Protein AF-A0A2R6LYI5-F1 (afdb_monomer)

pLDDT: mean 95.15, std 4.51, range [75.62, 98.88]

Nearest PDB structures (foldseek):
  4wqm-assembly1_A  TM=6.641E-01  e=3.632E-04  Ectopseudomonas mendocina
  5jca-assembly1_S  TM=7.705E-01  e=8.728E-03  Pyrococcus furiosus
  4yry-assembly1_A  TM=6.223E-01  e=1.161E-03  Thermotoga maritima
  3i3o-assembly2_G  TM=5.128E-01  e=1.070E-01  Bacillus anthracis str. 'Ames Ancestor'
  3i3o-assembly2_H  TM=3.938E-01  e=1.007E-01  Bacillus anthracis str. 'Ames Ancestor'

Mean predicted aligned error: 3.05 Å

Structure (mmCIF, N/CA/C/O backbone):
data_AF-A0A2R6LYI5-F1
#
_entry.id   AF-A0A2R6LYI5-F1
#
loop_
_atom_site.group_PDB
_atom_site.id
_atom_site.type_symbol
_atom_site.label_atom_id
_atom_site.label_alt_id
_atom_site.label_comp_id
_atom_site.label_asym_id
_atom_site.label_entity_id
_atom_site.label_seq_id
_atom_site.pdbx_PDB_ins_code
_atom_site.Cartn_x
_atom_site.Cartn_y
_atom_site.Cartn_z
_atom_site.occupancy
_atom_site.B_iso_or_equiv
_atom_site.auth_seq_id
_atom_site.auth_comp_id
_atom_site.auth_asym_id
_atom_site.auth_atom_id
_atom_site.pdbx_PDB_model_num
ATOM 1 N N . PHE A 1 1 ? -5.372 11.826 6.826 1.00 86.56 1 PHE A N 1
ATOM 2 C CA . PHE A 1 1 ? -6.312 11.199 5.875 1.00 86.56 1 PHE A CA 1
ATOM 3 C C . PHE A 1 1 ? -6.181 9.687 6.016 1.00 86.56 1 PHE A C 1
ATOM 5 O O . PHE A 1 1 ? -5.242 9.266 6.678 1.00 86.56 1 PHE A O 1
ATOM 12 N N . TYR A 1 2 ? -7.120 8.898 5.492 1.00 90.94 2 TYR A N 1
ATOM 13 C CA . TYR A 1 2 ? -7.024 7.434 5.491 1.00 90.94 2 TYR A CA 1
ATOM 14 C C . TYR A 1 2 ? -7.301 6.921 4.086 1.00 90.94 2 TYR A C 1
ATOM 16 O O . TYR A 1 2 ? -8.303 7.313 3.484 1.00 90.94 2 TYR A O 1
ATOM 24 N N . THR A 1 3 ? -6.418 6.061 3.596 1.00 93.44 3 THR A N 1
ATOM 25 C CA . THR A 1 3 ? -6.509 5.466 2.265 1.00 93.44 3 THR A CA 1
ATOM 26 C C . THR A 1 3 ? -7.452 4.266 2.291 1.00 93.44 3 THR A C 1
ATOM 28 O O . THR A 1 3 ? -7.421 3.444 3.214 1.00 93.44 3 THR A O 1
ATOM 31 N N . ILE A 1 4 ? -8.309 4.163 1.275 1.00 93.94 4 ILE A N 1
ATOM 32 C CA . ILE A 1 4 ? -9.242 3.044 1.133 1.00 93.94 4 ILE A CA 1
ATOM 33 C C . ILE A 1 4 ? -8.461 1.750 0.862 1.00 93.94 4 ILE A C 1
ATOM 35 O O . ILE A 1 4 ? -7.590 1.696 0.000 1.00 93.94 4 ILE A O 1
ATOM 39 N N . SER A 1 5 ? -8.774 0.709 1.631 1.00 95.50 5 SER A N 1
ATOM 40 C CA . SER A 1 5 ? -8.181 -0.635 1.561 1.00 95.50 5 SER A CA 1
ATOM 41 C C . SER A 1 5 ? -9.121 -1.673 0.930 1.00 95.50 5 SER A C 1
ATOM 43 O O . SER A 1 5 ? -8.739 -2.833 0.745 1.00 95.50 5 SER A O 1
ATOM 45 N N . SER A 1 6 ? -10.344 -1.280 0.569 1.00 94.19 6 SER A N 1
ATOM 46 C CA . SER A 1 6 ? -11.277 -2.098 -0.208 1.00 94.19 6 SER A CA 1
ATOM 47 C C . SER A 1 6 ? -11.115 -1.836 -1.716 1.00 94.19 6 SER A C 1
ATOM 49 O O . SER A 1 6 ? -10.827 -0.709 -2.116 1.00 94.19 6 SER A O 1
ATOM 51 N N . PRO A 1 7 ? -11.264 -2.860 -2.577 1.00 90.38 7 PRO A N 1
ATOM 52 C CA . PRO A 1 7 ? -11.100 -2.713 -4.031 1.00 90.38 7 PRO A CA 1
ATOM 53 C C . PRO A 1 7 ? -12.213 -1.884 -4.696 1.00 90.38 7 PRO A C 1
ATOM 55 O O . PRO A 1 7 ? -12.042 -1.411 -5.818 1.00 90.38 7 PRO A O 1
ATOM 58 N N . ASP A 1 8 ? -13.344 -1.729 -4.010 1.00 88.44 8 ASP A N 1
ATOM 59 C CA . ASP A 1 8 ? -14.472 -0.877 -4.366 1.00 88.44 8 ASP A CA 1
ATOM 60 C C . ASP A 1 8 ? -15.071 -0.249 -3.089 1.00 88.44 8 ASP A C 1
ATOM 62 O O . ASP A 1 8 ? -14.553 -0.437 -1.983 1.00 88.44 8 ASP A O 1
ATOM 66 N N . ALA A 1 9 ? -16.116 0.562 -3.256 1.00 85.81 9 ALA A N 1
ATOM 67 C CA . ALA A 1 9 ? -16.830 1.227 -2.164 1.00 85.81 9 ALA A CA 1
ATOM 68 C C . ALA A 1 9 ? -18.332 0.881 -2.162 1.00 85.81 9 ALA A C 1
ATOM 70 O O . ALA A 1 9 ? -19.155 1.654 -1.655 1.00 85.81 9 ALA A O 1
ATOM 71 N N . ASP A 1 10 ? -18.707 -0.252 -2.764 1.00 86.75 10 ASP A N 1
ATOM 72 C CA . ASP A 1 10 ? -20.104 -0.658 -2.892 1.00 86.75 10 ASP A CA 1
ATOM 73 C C . ASP A 1 10 ? -20.588 -1.323 -1.596 1.00 86.75 10 ASP A C 1
ATOM 75 O O . ASP A 1 10 ? -20.442 -2.519 -1.359 1.00 86.75 10 ASP A O 1
ATOM 79 N N . GLY A 1 11 ? -21.217 -0.523 -0.734 1.00 86.94 11 GLY A N 1
ATOM 80 C CA . GLY A 1 11 ? -21.877 -0.987 0.491 1.00 86.94 11 GLY A CA 1
ATOM 81 C C . G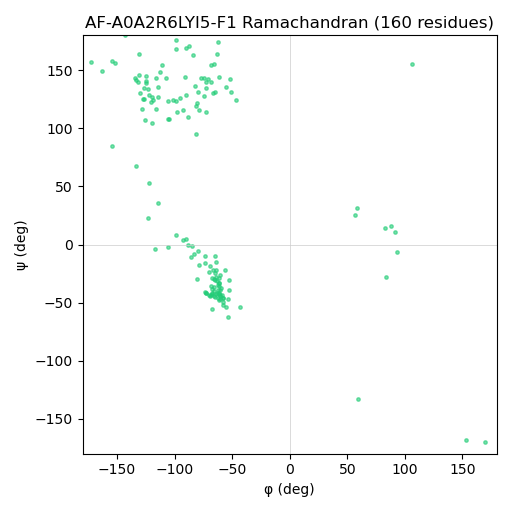LY A 1 11 ? -20.951 -1.169 1.696 1.00 86.94 11 GLY A C 1
ATOM 82 O O . GLY A 1 11 ? -21.409 -0.967 2.821 1.00 86.94 11 GLY A O 1
ATOM 83 N N . GLU A 1 12 ? -19.670 -1.462 1.482 1.00 91.56 12 GLU A N 1
ATOM 84 C CA . GLU A 1 12 ? -18.643 -1.522 2.524 1.00 91.56 12 GLU A CA 1
ATOM 85 C C . GLU A 1 12 ? -17.378 -0.785 2.069 1.00 91.56 12 GLU A C 1
ATOM 87 O O . GLU A 1 12 ? -17.017 -0.805 0.895 1.00 91.56 12 GLU A O 1
ATOM 92 N N . VAL A 1 13 ? -16.715 -0.113 3.010 1.00 93.06 13 VAL A N 1
ATOM 93 C CA . VAL A 1 13 ? -15.387 0.466 2.806 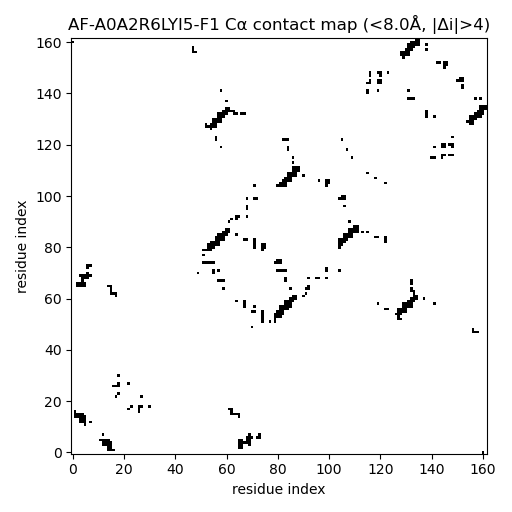1.00 93.06 13 VAL A CA 1
ATOM 94 C C . VAL A 1 13 ? -14.470 -0.027 3.907 1.00 93.06 13 VAL A C 1
ATOM 96 O O . VAL A 1 13 ? -14.836 -0.016 5.084 1.00 93.06 13 VAL A O 1
ATOM 99 N N . GLU A 1 14 ? -13.268 -0.432 3.524 1.00 94.94 14 GLU A N 1
ATOM 100 C CA . GLU A 1 14 ? -12.229 -0.843 4.461 1.00 94.94 14 GLU A CA 1
ATOM 101 C C . GLU A 1 14 ? -11.139 0.230 4.516 1.00 94.94 14 GLU A C 1
ATOM 103 O O . GLU A 1 14 ? -10.801 0.831 3.497 1.00 94.94 14 GLU A O 1
ATOM 108 N N . ILE A 1 15 ? -10.566 0.461 5.696 1.00 94.62 15 ILE A N 1
ATOM 109 C CA . ILE A 1 15 ? -9.352 1.262 5.878 1.00 94.62 15 ILE A CA 1
ATOM 110 C C . ILE A 1 15 ? -8.374 0.487 6.754 1.00 94.62 15 ILE A C 1
ATOM 112 O O . ILE A 1 15 ? -8.778 -0.210 7.684 1.00 94.62 15 ILE A O 1
ATOM 116 N N . THR A 1 16 ? -7.085 0.648 6.480 1.00 95.25 16 THR A N 1
ATOM 117 C CA . THR A 1 16 ? -6.011 0.084 7.298 1.00 95.25 16 THR A CA 1
ATOM 118 C C . THR A 1 16 ? -5.369 1.212 8.087 1.00 95.25 16 THR A C 1
ATOM 120 O O . THR A 1 16 ? -4.953 2.218 7.516 1.00 95.25 16 THR A O 1
ATOM 123 N N . VAL A 1 17 ? -5.341 1.076 9.411 1.00 92.44 17 VAL A N 1
ATOM 124 C CA . VAL A 1 17 ? -4.945 2.153 10.321 1.00 92.44 17 VAL A CA 1
ATOM 125 C C . VAL A 1 17 ? -3.858 1.655 11.255 1.00 92.44 17 VAL A C 1
ATOM 127 O O . VAL A 1 17 ? -4.066 0.683 11.977 1.00 92.44 17 VAL A O 1
ATOM 130 N N . ASP A 1 18 ? -2.732 2.365 11.284 1.00 90.31 18 ASP A N 1
ATOM 131 C CA . ASP A 1 18 ? -1.768 2.235 12.370 1.00 90.31 18 ASP A CA 1
ATOM 132 C C . ASP A 1 18 ? -2.255 3.035 13.590 1.00 90.31 18 ASP A C 1
ATOM 134 O O . ASP A 1 18 ? -2.397 4.263 13.554 1.00 90.31 18 ASP A O 1
ATOM 138 N N . ALA A 1 19 ? -2.539 2.319 14.675 1.00 87.88 19 ALA A N 1
ATOM 139 C CA . ALA A 1 19 ? -2.997 2.862 15.949 1.00 87.88 19 ALA A CA 1
ATOM 140 C C . ALA A 1 19 ? -1.969 2.654 17.078 1.00 87.88 19 ALA A C 1
ATOM 142 O O . ALA A 1 19 ? -2.342 2.398 18.227 1.00 87.88 19 ALA A O 1
ATOM 143 N N . GLY A 1 20 ? -0.678 2.736 16.754 1.00 83.56 20 GLY A N 1
ATOM 144 C CA . GLY A 1 20 ? 0.409 2.751 17.723 1.00 83.56 20 GLY A CA 1
ATOM 145 C C . GLY A 1 20 ? 0.394 3.946 18.699 1.00 83.56 20 GLY A C 1
ATOM 146 O O . GLY A 1 20 ? -0.415 4.868 18.585 1.00 83.56 20 GLY A O 1
ATOM 147 N N . PRO A 1 21 ? 1.306 3.960 19.690 1.00 77.75 21 PRO A N 1
ATOM 148 C CA . PRO A 1 21 ? 1.371 5.005 20.722 1.00 77.75 21 PRO A CA 1
ATOM 149 C C . PRO A 1 21 ? 1.633 6.414 20.176 1.00 77.75 21 PRO A C 1
ATOM 151 O O . PRO A 1 21 ? 1.214 7.397 20.783 1.00 77.75 21 PRO A O 1
ATOM 154 N N . GLU A 1 22 ? 2.337 6.494 19.048 1.00 78.81 22 GLU A N 1
ATOM 155 C CA . GLU A 1 22 ? 2.671 7.737 18.345 1.00 78.81 22 GLU A CA 1
ATOM 156 C C . GLU A 1 22 ? 1.514 8.205 17.437 1.00 78.81 22 GLU A C 1
ATOM 158 O O . GLU A 1 22 ? 1.545 9.315 16.903 1.00 78.81 22 GLU A O 1
ATOM 163 N N . SER A 1 23 ? 0.470 7.383 17.261 1.00 81.19 23 SER A N 1
ATOM 164 C CA . SER A 1 23 ? -0.633 7.682 16.354 1.00 81.19 23 SER A CA 1
ATOM 165 C C . SER A 1 23 ? -1.522 8.811 16.882 1.00 81.19 23 SER A C 1
ATOM 167 O O . SER A 1 23 ? -1.820 8.932 18.072 1.00 81.19 23 SER A O 1
ATOM 169 N N . GLY A 1 24 ? -1.994 9.654 15.962 1.00 84.25 24 GLY A N 1
ATOM 170 C CA . GLY A 1 24 ? -2.824 10.811 16.293 1.00 84.25 24 GLY A CA 1
ATOM 171 C C . GLY A 1 24 ? -4.172 10.450 16.932 1.00 84.25 24 GLY A C 1
ATOM 172 O O . GLY A 1 24 ? -4.676 9.332 16.815 1.00 84.25 24 GLY A O 1
ATOM 173 N N . ALA A 1 25 ? -4.821 11.445 17.548 1.00 88.38 25 ALA A N 1
ATOM 174 C CA . ALA A 1 25 ? -6.076 11.270 18.292 1.00 88.38 25 ALA A CA 1
ATOM 175 C C . ALA A 1 25 ? -7.198 10.565 17.501 1.00 88.38 25 ALA A C 1
ATOM 177 O O . ALA A 1 25 ? -8.019 9.868 18.094 1.00 88.38 25 ALA A O 1
ATOM 178 N N . VAL A 1 26 ? -7.234 10.727 16.172 1.00 90.44 26 VAL A N 1
ATOM 179 C CA . VAL A 1 26 ? -8.224 10.058 15.313 1.00 90.44 26 VAL A CA 1
ATOM 180 C C . VAL A 1 26 ? -7.967 8.553 15.230 1.00 90.44 26 VAL A C 1
ATOM 182 O O . VAL A 1 26 ? -8.910 7.786 15.386 1.00 90.44 26 VAL A O 1
ATOM 185 N N . ALA A 1 27 ? -6.715 8.115 15.069 1.00 90.12 27 ALA A N 1
ATOM 186 C CA . ALA A 1 27 ? -6.372 6.693 15.032 1.00 90.12 27 ALA A CA 1
ATOM 187 C C . ALA A 1 27 ? -6.695 6.012 16.370 1.00 90.12 27 ALA A C 1
ATOM 189 O O . ALA A 1 27 ? -7.304 4.945 16.389 1.00 90.12 27 ALA A O 1
ATOM 190 N N . GLY A 1 28 ? -6.394 6.680 17.489 1.00 89.81 28 GLY A N 1
ATOM 191 C CA . GLY A 1 28 ? -6.784 6.204 18.819 1.00 89.81 28 GLY A CA 1
ATOM 192 C C . GLY A 1 28 ? -8.304 6.115 19.007 1.00 89.81 28 GLY A C 1
ATOM 193 O O . GLY A 1 28 ? -8.798 5.156 19.594 1.00 89.81 28 GLY A O 1
ATOM 194 N N . ALA A 1 29 ? -9.065 7.080 18.476 1.00 91.62 29 ALA A N 1
ATOM 195 C CA . ALA A 1 29 ? -10.527 7.029 18.505 1.00 91.62 29 ALA A CA 1
ATOM 196 C C . ALA A 1 29 ? -11.084 5.877 17.654 1.00 91.62 29 ALA A C 1
ATOM 198 O O . ALA A 1 29 ? -12.016 5.210 18.096 1.00 91.62 29 ALA A O 1
ATOM 199 N N . LEU A 1 30 ? -10.504 5.623 16.475 1.00 93.31 30 LEU A N 1
ATOM 200 C CA . LEU A 1 30 ? -10.879 4.506 15.602 1.00 93.31 30 LEU A CA 1
ATOM 201 C C . LEU A 1 30 ? -10.593 3.149 16.256 1.00 93.31 30 LEU A C 1
ATOM 203 O O . LEU A 1 30 ? -11.447 2.270 16.218 1.00 93.31 30 LEU A O 1
ATOM 207 N N . ALA A 1 31 ? -9.441 2.997 16.914 1.00 91.94 31 ALA A N 1
ATOM 208 C CA . ALA A 1 31 ? -9.069 1.767 17.616 1.00 91.94 31 ALA A CA 1
ATOM 209 C C . ALA A 1 31 ? -9.987 1.433 18.807 1.00 91.94 31 ALA A C 1
ATOM 211 O O . ALA A 1 31 ? -10.049 0.283 19.233 1.00 91.94 31 ALA A O 1
ATOM 212 N N . GLY A 1 32 ? -10.692 2.430 19.350 1.00 92.25 32 GLY A N 1
ATOM 213 C CA . GLY A 1 32 ? -11.671 2.257 20.425 1.00 92.25 32 GLY A CA 1
ATOM 214 C C . GLY A 1 32 ? -13.112 2.042 19.952 1.00 92.25 32 GLY A C 1
ATOM 215 O O . GLY A 1 32 ? -14.015 2.037 20.791 1.00 92.25 32 GLY A O 1
ATOM 216 N N . LEU A 1 33 ? -13.361 1.940 18.642 1.00 95.19 33 LEU A N 1
ATOM 217 C CA . LEU A 1 33 ? -14.703 1.702 18.113 1.00 95.19 33 LEU A CA 1
ATOM 218 C C . LEU A 1 33 ? -15.122 0.241 18.279 1.00 95.19 33 LEU A C 1
ATOM 220 O O . LEU A 1 33 ? -14.344 -0.683 18.080 1.00 95.19 33 LEU A O 1
ATOM 224 N N . GLU A 1 34 ? -16.407 0.055 18.559 1.00 95.62 34 GLU A N 1
ATOM 225 C CA . GLU A 1 34 ? -17.056 -1.252 18.628 1.00 95.62 34 GLU A CA 1
ATOM 226 C C . GLU A 1 34 ? -18.041 -1.413 17.456 1.00 95.62 34 GLU A C 1
ATOM 228 O O . GLU A 1 34 ? -18.583 -0.410 16.965 1.00 95.62 34 GLU A O 1
ATOM 233 N N . PRO A 1 35 ? -18.342 -2.650 17.017 1.00 96.31 35 PRO A N 1
ATOM 234 C CA . PRO A 1 35 ? -19.348 -2.896 15.989 1.00 96.31 35 PRO A CA 1
ATOM 235 C C . PRO A 1 35 ? -20.689 -2.210 16.298 1.00 96.31 35 PRO A C 1
ATOM 237 O O . PRO A 1 35 ? -21.234 -2.324 17.396 1.00 96.31 35 PRO A O 1
ATOM 240 N N . GLY A 1 36 ? -21.238 -1.499 15.309 1.00 96.31 36 GLY A N 1
ATOM 241 C CA . GLY A 1 36 ? -22.462 -0.700 15.447 1.00 96.31 36 GLY A CA 1
ATOM 242 C C . GLY A 1 36 ? -22.227 0.775 15.795 1.00 96.31 36 GLY A C 1
ATOM 243 O O . GLY A 1 36 ? -23.178 1.561 15.766 1.00 96.31 36 GLY A O 1
ATOM 244 N N . ALA A 1 37 ? -20.985 1.182 16.074 1.00 96.62 37 ALA A N 1
ATOM 245 C CA . ALA A 1 37 ? -20.633 2.593 16.148 1.00 96.62 37 ALA A CA 1
ATOM 246 C C . ALA A 1 37 ? -20.877 3.299 14.803 1.00 96.62 37 ALA A C 1
ATOM 248 O O . ALA A 1 37 ? -20.678 2.735 13.729 1.00 96.62 37 ALA A O 1
ATOM 249 N N . THR A 1 38 ? -21.312 4.558 14.862 1.00 95.44 38 THR A N 1
ATOM 250 C CA . THR A 1 38 ? -21.489 5.392 13.667 1.00 95.44 38 THR A CA 1
ATOM 251 C C . THR A 1 38 ? -20.246 6.243 13.445 1.00 95.44 38 THR A C 1
ATOM 253 O O . THR A 1 38 ? -19.849 6.998 14.332 1.00 95.44 38 THR A O 1
ATOM 256 N N . VAL A 1 39 ? -19.676 6.165 12.244 1.00 93.44 39 VAL A N 1
ATOM 257 C CA . VAL A 1 39 ? -18.550 6.996 11.802 1.00 93.44 39 VAL A CA 1
ATOM 258 C C . VAL A 1 39 ? -19.025 7.892 10.664 1.00 93.44 39 VAL A C 1
ATOM 260 O O . VAL A 1 39 ? -19.737 7.446 9.769 1.00 93.44 39 VAL A O 1
ATOM 263 N N . THR A 1 40 ? -18.659 9.172 10.705 1.00 93.50 40 THR A N 1
ATOM 264 C CA . THR A 1 40 ? -18.892 10.095 9.586 1.00 93.50 40 THR A CA 1
ATOM 265 C C . THR A 1 40 ? -17.608 10.229 8.784 1.00 93.50 40 THR A C 1
ATOM 267 O O . THR A 1 40 ? -16.579 10.609 9.339 1.00 93.50 40 THR A O 1
ATOM 270 N N . ILE A 1 41 ? -17.683 9.943 7.487 1.00 91.62 41 ILE A N 1
ATOM 271 C CA . ILE A 1 41 ? -16.576 10.086 6.539 1.00 91.62 41 ILE A CA 1
ATOM 272 C C . ILE A 1 41 ? -16.885 11.205 5.542 1.00 91.62 41 ILE A C 1
ATOM 274 O O . ILE A 1 41 ? -18.044 11.450 5.207 1.00 91.62 41 ILE A O 1
ATOM 278 N N . ALA A 1 42 ? -15.846 11.886 5.070 1.00 93.00 42 ALA A N 1
ATOM 279 C CA . ALA A 1 42 ? -15.925 12.841 3.971 1.00 93.00 42 ALA A CA 1
ATOM 280 C C . ALA A 1 42 ? -14.913 12.428 2.897 1.00 93.00 42 ALA A C 1
ATOM 282 O O . ALA A 1 42 ? -13.803 12.023 3.238 1.00 93.00 42 ALA A O 1
ATOM 283 N N . GLY A 1 43 ? -15.302 12.522 1.625 1.00 90.38 43 GLY A N 1
ATOM 284 C CA . GLY A 1 43 ? -14.487 12.108 0.484 1.00 90.38 43 GLY A CA 1
ATOM 285 C C . GLY A 1 43 ? -15.341 11.705 -0.731 1.00 90.38 43 GLY A C 1
ATOM 286 O O . GLY A 1 43 ? -16.550 11.961 -0.721 1.00 90.38 43 GLY A O 1
ATOM 287 N N . PRO A 1 44 ? -14.735 11.072 -1.754 1.00 90.00 44 PRO A N 1
ATOM 288 C CA . PRO A 1 44 ? -13.307 10.750 -1.834 1.00 90.00 44 PRO A CA 1
ATOM 289 C C . PRO A 1 44 ? -12.429 12.005 -1.984 1.00 90.00 44 PRO A C 1
ATOM 291 O O . PRO A 1 44 ? -12.884 13.046 -2.458 1.00 90.00 44 PRO A O 1
ATOM 294 N N . PHE A 1 45 ? -11.177 11.899 -1.543 1.00 89.75 45 PHE A N 1
ATOM 295 C CA . PHE A 1 45 ? -10.125 12.907 -1.700 1.00 89.75 45 PHE A CA 1
ATOM 296 C C . PHE A 1 45 ? -8.861 12.230 -2.245 1.00 89.75 45 PHE A C 1
ATOM 298 O O . PHE A 1 45 ? -8.739 11.014 -2.139 1.00 89.75 45 PHE A O 1
ATOM 305 N N . GLY A 1 46 ? -7.925 13.028 -2.760 1.00 85.62 46 GLY A N 1
ATOM 306 C CA . GLY A 1 46 ? -6.686 12.549 -3.378 1.00 85.62 46 GLY A CA 1
ATOM 307 C C . GLY A 1 46 ? -6.715 12.683 -4.900 1.00 85.62 46 GLY A C 1
ATOM 308 O O . GLY A 1 46 ? -7.783 12.749 -5.509 1.00 85.62 46 GLY A O 1
ATOM 309 N N . ASP A 1 47 ? -5.533 12.778 -5.497 1.00 85.50 47 ASP A N 1
ATOM 310 C CA . ASP A 1 47 ? -5.297 12.779 -6.946 1.00 85.50 47 ASP A CA 1
ATOM 311 C C . ASP A 1 47 ? -4.461 11.574 -7.406 1.00 85.50 47 ASP A C 1
ATOM 313 O O . ASP A 1 47 ? -4.291 11.369 -8.604 1.00 85.50 47 ASP A O 1
ATOM 317 N N . GLN A 1 48 ? -4.002 10.759 -6.454 1.00 85.56 48 GLN A N 1
ATOM 318 C CA . GLN A 1 48 ? -3.337 9.484 -6.668 1.00 85.56 48 GLN A CA 1
ATOM 319 C C . GLN A 1 48 ? -4.378 8.362 -6.627 1.00 85.56 48 GLN A C 1
ATOM 321 O O . GLN A 1 48 ? -5.026 8.144 -5.602 1.00 85.56 48 GLN A O 1
ATOM 326 N N . TYR A 1 49 ? -4.576 7.669 -7.744 1.00 90.12 49 TYR A N 1
ATOM 327 C CA . TYR A 1 49 ? -5.527 6.565 -7.860 1.00 90.12 49 TYR A CA 1
ATOM 328 C C . TYR A 1 49 ? -5.072 5.575 -8.931 1.00 90.12 49 TYR A C 1
ATOM 330 O O . TYR A 1 49 ? -4.326 5.932 -9.833 1.00 90.12 49 TYR A O 1
ATOM 338 N N . TYR A 1 50 ? -5.540 4.333 -8.811 1.00 94.50 50 TYR A N 1
ATOM 339 C CA . TYR A 1 50 ? -5.424 3.320 -9.859 1.00 94.50 50 TYR A CA 1
ATOM 340 C C . TYR A 1 50 ? -6.421 3.622 -10.985 1.00 94.50 50 TYR A C 1
ATOM 342 O O . TYR A 1 50 ? -7.618 3.761 -10.707 1.00 94.50 50 TYR A O 1
ATOM 350 N N . ASP A 1 51 ? -5.950 3.682 -12.228 1.00 94.44 51 ASP A N 1
ATOM 351 C CA . ASP A 1 51 ? -6.741 3.974 -13.433 1.00 94.44 51 ASP A CA 1
ATOM 352 C C . ASP A 1 51 ? -6.631 2.841 -14.468 1.00 94.44 51 ASP A C 1
ATOM 354 O O . ASP A 1 51 ? -6.294 3.036 -15.636 1.00 94.44 51 ASP A O 1
ATOM 358 N N . ASP A 1 52 ? -6.908 1.615 -14.014 1.00 96.00 52 ASP A N 1
ATOM 359 C CA . ASP A 1 52 ? -6.884 0.398 -14.834 1.00 96.00 52 ASP A CA 1
ATOM 360 C C . ASP A 1 52 ? -5.512 0.125 -15.494 1.00 96.00 52 ASP A C 1
ATOM 362 O O . ASP A 1 52 ? -5.433 -0.505 -16.557 1.00 96.00 52 ASP A O 1
ATOM 366 N N . GLU A 1 53 ? -4.408 0.525 -14.846 1.00 97.44 53 GLU A N 1
ATOM 367 C CA . GLU A 1 53 ? -3.065 0.211 -15.325 1.00 97.44 53 GLU A CA 1
ATOM 368 C C . GLU A 1 53 ? -2.914 -1.310 -15.503 1.00 97.44 53 GLU A C 1
ATOM 370 O O . GLU A 1 53 ? -3.318 -2.091 -14.629 1.00 97.44 53 GLU A O 1
ATOM 375 N N . PRO A 1 54 ? -2.319 -1.764 -16.621 1.00 97.44 54 PRO A N 1
ATOM 376 C CA . PRO A 1 54 ? -2.285 -3.183 -16.977 1.00 97.44 54 PRO A CA 1
ATOM 377 C C . PRO A 1 54 ? -1.445 -4.025 -16.010 1.00 97.44 54 PRO A C 1
ATOM 379 O O . PRO A 1 54 ? -1.613 -5.244 -15.947 1.00 97.44 54 PRO A O 1
ATOM 382 N N . ARG A 1 55 ? -0.524 -3.381 -15.283 1.00 98.19 55 ARG A N 1
ATOM 383 C CA . ARG A 1 55 ? 0.348 -4.010 -14.292 1.00 98.19 55 ARG A CA 1
ATOM 384 C C . ARG A 1 55 ? 0.805 -2.990 -13.236 1.00 98.19 55 ARG A C 1
ATOM 386 O O . ARG A 1 55 ? 1.883 -2.415 -13.387 1.00 98.19 55 ARG A O 1
ATOM 393 N N . PRO A 1 56 ? 0.011 -2.736 -12.185 1.00 98.56 56 PRO A N 1
ATOM 394 C CA . PRO A 1 56 ? 0.472 -2.016 -11.005 1.00 98.56 56 PRO A CA 1
ATOM 395 C C . PRO A 1 56 ? 1.564 -2.802 -10.263 1.00 98.56 56 PRO A C 1
ATOM 397 O O . PRO A 1 56 ? 1.406 -3.993 -9.971 1.00 98.56 56 PRO A O 1
ATOM 400 N N . VAL A 1 57 ? 2.655 -2.115 -9.935 1.00 98.81 57 VAL A N 1
ATOM 401 C CA . VAL A 1 57 ? 3.730 -2.564 -9.044 1.00 98.81 57 VAL A CA 1
ATOM 402 C C . VAL A 1 57 ? 3.572 -1.815 -7.727 1.00 98.81 57 VAL A C 1
ATOM 404 O O . VAL A 1 57 ? 3.783 -0.609 -7.655 1.00 98.81 57 VAL A O 1
ATOM 407 N N . LEU A 1 58 ? 3.141 -2.526 -6.691 1.00 98.81 58 LEU A N 1
ATOM 408 C CA . LEU A 1 58 ? 2.684 -1.946 -5.433 1.00 98.81 58 LEU A CA 1
ATOM 409 C C . LEU A 1 58 ? 3.754 -2.140 -4.360 1.00 98.81 58 LEU A C 1
ATOM 411 O O . LEU A 1 58 ? 3.968 -3.258 -3.889 1.00 98.81 58 LEU A O 1
ATOM 415 N N . LEU A 1 59 ? 4.417 -1.051 -3.985 1.00 98.88 59 LEU A N 1
ATOM 416 C CA . LEU A 1 59 ? 5.417 -1.001 -2.925 1.00 98.88 59 LEU A CA 1
ATOM 417 C C . LEU A 1 59 ? 4.738 -0.496 -1.652 1.00 98.88 59 LEU A C 1
ATOM 419 O O . LEU A 1 59 ? 4.272 0.640 -1.592 1.00 98.88 59 LEU A O 1
ATOM 423 N N . ALA A 1 60 ? 4.652 -1.349 -0.640 1.00 98.62 60 ALA A N 1
ATOM 424 C CA . ALA A 1 60 ? 3.911 -1.068 0.579 1.00 98.62 60 ALA A CA 1
ATOM 425 C C . ALA A 1 60 ? 4.773 -1.224 1.833 1.00 98.62 60 ALA A C 1
ATOM 427 O O . ALA A 1 60 ? 5.541 -2.180 1.959 1.00 98.62 60 ALA A O 1
ATOM 428 N N . GLY A 1 61 ? 4.580 -0.323 2.793 1.00 98.06 61 GLY A N 1
ATOM 429 C CA . GLY A 1 61 ? 5.124 -0.426 4.143 1.00 98.06 61 GLY A CA 1
ATOM 430 C C . GLY A 1 61 ? 4.051 -0.157 5.192 1.00 98.06 61 GLY A C 1
ATOM 431 O O . GLY A 1 61 ? 3.218 0.740 5.018 1.00 98.06 61 GLY A O 1
ATOM 432 N N . GLY A 1 62 ? 4.052 -0.920 6.288 1.00 95.75 62 GLY A N 1
ATOM 433 C CA . GLY A 1 62 ? 3.101 -0.703 7.378 1.00 95.75 62 GLY A CA 1
ATOM 434 C C . GLY A 1 62 ? 1.638 -0.822 6.917 1.00 95.75 62 GLY A C 1
ATOM 435 O O . GLY A 1 62 ? 1.292 -1.724 6.145 1.00 95.75 62 GLY A O 1
ATOM 436 N N . PRO A 1 63 ? 0.758 0.128 7.300 1.00 96.00 63 PRO A N 1
ATOM 437 C CA . PRO A 1 63 ? -0.641 0.136 6.869 1.00 96.00 63 PRO A CA 1
ATOM 438 C C . PRO A 1 63 ? -0.820 0.341 5.352 1.00 96.00 63 PRO A C 1
ATOM 440 O O . PRO A 1 63 ? -1.922 0.131 4.841 1.00 96.00 63 PRO A O 1
ATOM 443 N N . GLY A 1 64 ? 0.244 0.688 4.615 1.00 97.50 64 GLY A N 1
ATOM 444 C CA . GLY A 1 64 ? 0.229 0.863 3.158 1.00 97.50 64 GLY A CA 1
ATOM 445 C C . GLY A 1 64 ? -0.079 -0.417 2.389 1.00 97.50 64 GLY A C 1
ATOM 446 O O . GLY A 1 64 ? -0.472 -0.368 1.225 1.00 97.50 64 GLY A O 1
ATOM 447 N N . VAL A 1 65 ? 0.000 -1.578 3.042 1.00 98.31 65 VAL A N 1
ATOM 448 C CA . VAL A 1 65 ? -0.451 -2.831 2.432 1.00 98.31 65 VAL A CA 1
ATOM 449 C C . VAL A 1 65 ? -1.954 -2.830 2.157 1.00 98.31 65 VAL A C 1
ATOM 451 O O . VAL A 1 65 ? -2.377 -3.468 1.201 1.00 98.31 65 VAL A O 1
ATOM 454 N N . GLY A 1 66 ? -2.753 -2.081 2.927 1.00 97.81 66 GLY A N 1
ATOM 455 C CA . GLY A 1 66 ? -4.197 -1.942 2.734 1.00 97.81 66 GLY A CA 1
ATOM 456 C C . GLY A 1 66 ? -4.587 -1.515 1.311 1.00 97.81 66 GLY A C 1
ATOM 457 O O . GLY A 1 66 ? -5.242 -2.291 0.609 1.00 97.81 66 GLY A O 1
ATOM 458 N N . PRO A 1 67 ? -4.174 -0.323 0.840 1.00 97.25 67 PRO A N 1
ATOM 459 C CA . PRO A 1 67 ? -4.391 0.077 -0.549 1.00 97.25 67 PRO A CA 1
ATOM 460 C C . PRO A 1 67 ? -3.690 -0.844 -1.557 1.00 97.25 67 PRO A C 1
ATOM 462 O O . PRO A 1 67 ? -4.252 -1.109 -2.619 1.00 97.25 67 PRO A O 1
ATOM 465 N N . ALA A 1 68 ? -2.526 -1.421 -1.233 1.00 98.38 68 ALA A N 1
ATOM 466 C CA . ALA A 1 68 ? -1.857 -2.356 -2.139 1.00 98.38 68 ALA A CA 1
ATOM 467 C C . ALA A 1 68 ? -2.713 -3.608 -2.429 1.00 98.38 68 ALA A C 1
ATOM 469 O O . ALA A 1 68 ? -2.935 -3.976 -3.584 1.00 98.38 68 ALA A O 1
ATOM 470 N N . VAL A 1 69 ? -3.284 -4.252 -1.408 1.00 98.44 69 VAL A N 1
ATOM 471 C CA . VAL A 1 69 ? -4.162 -5.415 -1.632 1.00 98.44 69 VAL A CA 1
ATOM 472 C C . VAL A 1 69 ? -5.503 -5.026 -2.265 1.00 98.44 69 VAL A C 1
ATOM 474 O O . VAL A 1 69 ? -6.142 -5.866 -2.908 1.00 98.44 69 VAL A O 1
ATOM 477 N N . ALA A 1 70 ? -5.940 -3.772 -2.114 1.00 97.50 70 ALA A N 1
ATOM 478 C CA . ALA A 1 70 ? -7.112 -3.225 -2.796 1.00 97.50 70 ALA A CA 1
ATOM 479 C C . ALA A 1 70 ? -6.871 -3.110 -4.306 1.00 97.50 70 ALA A C 1
ATOM 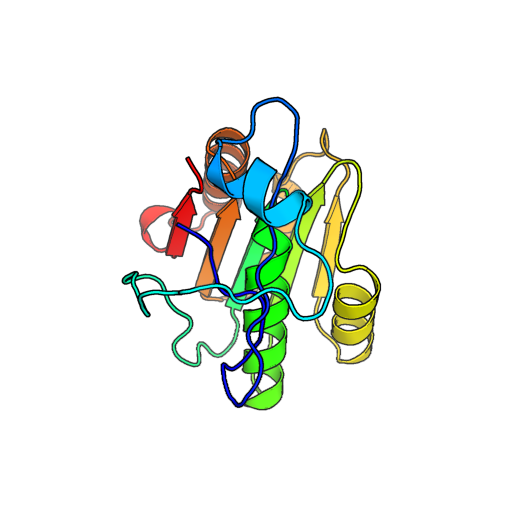481 O O . ALA A 1 70 ? -7.607 -3.703 -5.099 1.00 97.50 70 ALA A O 1
ATOM 482 N N . ILE A 1 71 ? -5.801 -2.410 -4.693 1.00 98.19 71 ILE A N 1
ATOM 483 C CA . ILE A 1 71 ? -5.448 -2.156 -6.091 1.00 98.19 71 ILE A CA 1
ATOM 484 C C . ILE A 1 71 ? -5.110 -3.463 -6.807 1.00 98.19 71 ILE A C 1
ATOM 486 O O . ILE A 1 71 ? -5.655 -3.719 -7.879 1.00 98.19 71 ILE A O 1
ATOM 490 N N . ALA A 1 72 ? -4.309 -4.348 -6.202 1.00 98.38 72 ALA A N 1
ATOM 491 C CA . ALA A 1 72 ? -4.022 -5.659 -6.790 1.00 98.38 72 ALA A CA 1
ATOM 492 C C . ALA A 1 72 ? -5.309 -6.470 -7.018 1.00 98.38 72 ALA A C 1
ATOM 494 O O . ALA A 1 72 ? -5.505 -7.061 -8.080 1.00 98.38 72 ALA A O 1
ATOM 495 N N . GLY A 1 73 ? -6.226 -6.468 -6.044 1.00 97.12 73 GLY A N 1
ATOM 496 C CA . GLY A 1 73 ? -7.522 -7.130 -6.174 1.00 97.12 73 GLY A CA 1
ATOM 497 C C . GLY A 1 73 ? -8.360 -6.569 -7.327 1.00 97.12 73 GLY A C 1
ATOM 498 O O . GLY A 1 73 ? -8.920 -7.349 -8.108 1.00 97.12 73 GLY A O 1
ATOM 499 N N . ARG A 1 74 ? -8.407 -5.236 -7.453 1.00 97.00 74 ARG A N 1
ATOM 500 C CA . ARG A 1 74 ? -9.129 -4.514 -8.509 1.00 97.00 74 ARG A CA 1
ATOM 501 C C . ARG A 1 74 ? -8.535 -4.770 -9.894 1.00 97.00 74 ARG A C 1
ATOM 503 O O . ARG A 1 74 ? -9.304 -5.063 -10.812 1.00 97.00 74 ARG A O 1
ATOM 510 N N . ALA A 1 75 ? -7.210 -4.740 -10.028 1.00 98.06 75 ALA A N 1
ATOM 511 C CA . ALA A 1 75 ? -6.500 -5.029 -11.272 1.00 98.06 75 ALA A CA 1
ATOM 512 C C . ALA A 1 75 ? -6.828 -6.439 -11.781 1.00 98.06 75 ALA A C 1
ATOM 514 O O . ALA A 1 75 ? -7.285 -6.614 -12.912 1.00 98.06 75 ALA A O 1
ATOM 515 N N . LEU A 1 76 ? -6.735 -7.451 -10.915 1.00 97.81 76 LEU A N 1
ATOM 516 C CA . LEU A 1 76 ? -7.090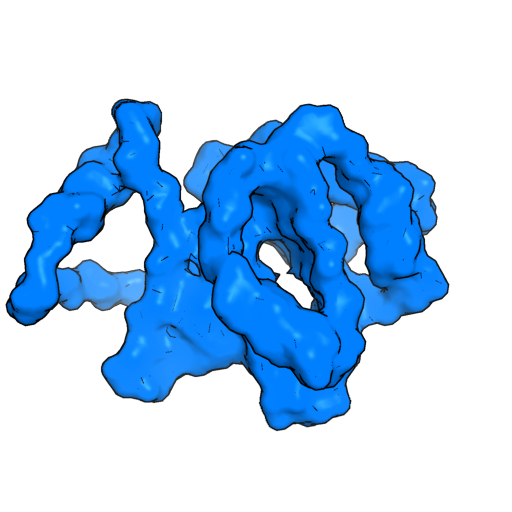 -8.819 -11.297 1.00 97.81 76 LEU A CA 1
ATOM 517 C C . LEU A 1 76 ? -8.569 -8.964 -11.691 1.00 97.81 76 LEU A C 1
ATOM 519 O O . LEU A 1 76 ? -8.902 -9.780 -12.548 1.00 97.81 76 LEU A O 1
ATOM 523 N N . ALA A 1 77 ? -9.478 -8.218 -11.053 1.00 96.00 77 ALA A N 1
ATOM 524 C CA . ALA A 1 77 ? -10.896 -8.219 -11.425 1.00 96.00 77 ALA A CA 1
ATOM 525 C C . ALA A 1 77 ? -11.139 -7.591 -12.811 1.00 96.00 77 ALA A C 1
ATOM 527 O O . ALA A 1 77 ? -12.074 -7.992 -13.502 1.00 96.00 77 ALA A O 1
ATOM 528 N N . ALA A 1 78 ? -10.281 -6.657 -13.234 1.00 96.62 78 ALA A N 1
ATOM 529 C CA . ALA A 1 78 ? -10.265 -6.097 -14.585 1.00 96.62 78 ALA A CA 1
ATOM 530 C C . ALA A 1 78 ? -9.572 -7.010 -15.621 1.00 96.62 78 ALA A C 1
ATOM 532 O O . ALA A 1 78 ? -9.618 -6.724 -16.815 1.00 96.62 78 ALA A O 1
ATOM 533 N N . GLY A 1 79 ? -8.967 -8.125 -15.193 1.00 97.62 79 GLY A N 1
ATOM 534 C CA . GLY A 1 79 ? -8.188 -9.018 -16.057 1.00 97.62 79 GLY A CA 1
ATOM 535 C C . GLY A 1 79 ? -6.741 -8.567 -16.284 1.00 97.62 79 GLY A C 1
ATOM 536 O O . GLY A 1 79 ? -6.084 -9.096 -17.180 1.00 97.62 79 GLY A O 1
ATOM 537 N N . ASN A 1 80 ? -6.260 -7.617 -15.480 1.00 98.19 80 ASN A N 1
ATOM 538 C CA . ASN A 1 80 ? -4.889 -7.114 -15.494 1.00 98.19 80 ASN A CA 1
ATOM 539 C C . ASN A 1 80 ? -3.963 -7.961 -14.600 1.00 98.19 80 ASN A C 1
ATOM 541 O O . ASN A 1 80 ? -4.414 -8.831 -13.849 1.00 98.19 80 ASN A O 1
ATOM 545 N N . GLU A 1 81 ? -2.658 -7.705 -14.684 1.00 98.19 81 GLU A N 1
ATOM 546 C C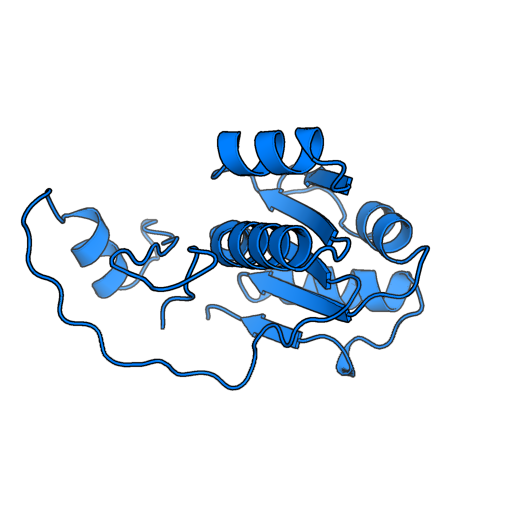A . GLU A 1 81 ? -1.640 -8.282 -13.796 1.00 98.19 81 GLU A CA 1
ATOM 547 C C . GLU A 1 81 ? -1.416 -7.380 -12.567 1.00 98.19 81 GLU A C 1
ATOM 549 O O . GLU A 1 81 ? -1.883 -6.249 -12.532 1.00 98.19 81 GLU A O 1
ATOM 554 N N . ALA A 1 82 ? -0.688 -7.855 -11.553 1.00 98.56 82 ALA A N 1
ATOM 555 C CA . ALA A 1 82 ? -0.221 -7.028 -10.437 1.00 98.56 82 ALA A CA 1
ATOM 556 C C . ALA A 1 82 ? 1.050 -7.624 -9.813 1.00 98.56 82 ALA A C 1
ATOM 558 O O . ALA A 1 82 ? 1.296 -8.831 -9.920 1.00 98.56 82 ALA A O 1
ATOM 559 N N . VAL A 1 83 ? 1.828 -6.788 -9.125 1.00 98.81 83 VAL A N 1
ATOM 560 C CA . VAL A 1 83 ? 2.942 -7.197 -8.256 1.00 98.81 83 VAL A CA 1
ATOM 561 C C . VAL A 1 83 ? 2.846 -6.449 -6.933 1.00 98.81 83 VAL A C 1
ATOM 563 O O . VAL A 1 83 ? 2.494 -5.274 -6.917 1.00 98.81 83 VAL A O 1
ATOM 566 N N . VAL A 1 84 ? 3.162 -7.123 -5.829 1.00 98.88 84 VAL A N 1
ATOM 567 C CA . VAL A 1 84 ? 3.189 -6.538 -4.485 1.00 98.88 84 VAL A CA 1
ATOM 568 C C . VAL A 1 84 ? 4.541 -6.816 -3.838 1.00 98.88 84 VAL A C 1
ATOM 570 O O . VAL A 1 84 ? 4.944 -7.972 -3.706 1.00 98.88 84 VAL A O 1
ATOM 573 N N . VAL A 1 85 ? 5.212 -5.764 -3.381 1.00 98.88 85 VAL A N 1
ATOM 574 C CA . VAL A 1 85 ? 6.366 -5.838 -2.481 1.00 98.88 85 VAL A CA 1
ATOM 575 C C . VAL A 1 85 ? 5.963 -5.150 -1.186 1.00 98.88 85 VAL A C 1
ATOM 577 O O . VAL A 1 85 ? 5.659 -3.961 -1.177 1.00 98.88 85 VAL A O 1
ATOM 580 N N . TYR A 1 86 ? 5.920 -5.903 -0.093 1.00 98.81 86 TYR A N 1
ATOM 581 C CA . TYR A 1 86 ? 5.463 -5.424 1.207 1.00 98.81 86 TYR A CA 1
ATOM 582 C C . TYR A 1 86 ? 6.554 -5.615 2.259 1.00 98.81 86 TYR A C 1
ATOM 584 O O . TYR A 1 86 ? 7.073 -6.720 2.397 1.00 98.81 86 TYR A O 1
ATOM 592 N N . ARG A 1 87 ? 6.901 -4.565 3.007 1.00 98.56 87 ARG A N 1
ATOM 593 C CA . ARG A 1 87 ? 7.885 -4.622 4.098 1.00 98.56 87 ARG A CA 1
ATOM 594 C C . ARG A 1 87 ? 7.246 -4.258 5.433 1.00 98.56 87 ARG A C 1
ATOM 596 O O . ARG A 1 87 ? 6.666 -3.180 5.557 1.00 98.56 87 ARG A O 1
ATOM 603 N N . ASP A 1 88 ? 7.366 -5.146 6.417 1.00 97.06 88 ASP A N 1
ATOM 604 C CA . ASP A 1 88 ? 6.723 -4.989 7.727 1.00 97.06 88 ASP A CA 1
ATOM 605 C C . ASP A 1 88 ? 7.346 -5.903 8.795 1.00 97.06 88 ASP A C 1
ATOM 607 O O . ASP A 1 88 ? 7.809 -7.001 8.479 1.00 97.06 88 ASP A O 1
ATOM 611 N N . ASP A 1 89 ? 7.341 -5.487 10.062 1.00 93.62 89 ASP A N 1
ATOM 612 C CA . ASP A 1 89 ? 7.787 -6.307 11.200 1.00 93.62 89 ASP A CA 1
ATOM 613 C C . ASP A 1 89 ? 6.709 -7.297 11.670 1.00 93.62 89 ASP A C 1
ATOM 615 O O . ASP A 1 89 ? 7.019 -8.391 12.155 1.00 93.62 89 ASP A O 1
ATOM 619 N N . ALA A 1 90 ? 5.436 -6.949 11.494 1.00 94.06 90 ALA A N 1
ATOM 620 C CA . ALA A 1 90 ? 4.286 -7.753 11.867 1.00 94.06 90 ALA A CA 1
ATOM 621 C C . ALA A 1 90 ? 3.237 -7.802 10.736 1.00 94.06 90 ALA A C 1
ATOM 623 O O . ALA A 1 90 ? 2.107 -7.349 10.934 1.00 94.06 90 ALA A O 1
ATOM 624 N N . PRO A 1 91 ? 3.544 -8.456 9.588 1.00 95.19 91 PRO A N 1
ATOM 625 C CA . PRO A 1 91 ? 2.707 -8.396 8.392 1.00 95.19 91 PRO A CA 1
ATOM 626 C C . PRO A 1 91 ? 1.213 -8.616 8.659 1.00 95.19 91 PRO A C 1
ATOM 628 O O . PRO A 1 91 ? 0.818 -9.661 9.200 1.00 95.19 91 PRO A O 1
ATOM 631 N N . ILE A 1 92 ? 0.395 -7.654 8.234 1.00 96.12 92 ILE A N 1
ATOM 632 C CA . ILE A 1 92 ? -1.075 -7.697 8.262 1.00 96.12 92 ILE A CA 1
ATOM 633 C C . ILE A 1 92 ? -1.634 -8.093 6.886 1.00 96.12 92 ILE A C 1
ATOM 635 O O . ILE A 1 92 ? -0.880 -8.307 5.939 1.00 96.12 92 ILE A O 1
ATOM 639 N N . HIS A 1 93 ? -2.958 -8.262 6.772 1.00 97.12 93 HIS A N 1
ATOM 640 C CA . HIS A 1 93 ? -3.623 -8.667 5.517 1.00 97.12 93 HIS A CA 1
ATOM 641 C C . HIS A 1 93 ? -3.112 -9.991 4.911 1.00 97.12 93 HIS A C 1
ATOM 643 O O . HIS A 1 93 ? -3.245 -10.217 3.710 1.00 97.12 93 HIS A O 1
ATOM 649 N N . ARG A 1 94 ? -2.562 -10.898 5.734 1.00 97.50 94 ARG A N 1
ATOM 650 C CA . ARG A 1 94 ? -1.941 -12.164 5.285 1.00 97.50 94 ARG A CA 1
ATOM 651 C C . ARG A 1 94 ? -2.861 -13.000 4.401 1.00 97.50 94 ARG A C 1
ATOM 653 O O . ARG A 1 94 ? -2.452 -13.379 3.312 1.00 97.50 94 ARG A O 1
ATOM 660 N N . ASP A 1 95 ? -4.116 -13.178 4.806 1.00 98.19 95 ASP A N 1
ATOM 661 C CA . ASP A 1 95 ? -5.096 -13.942 4.026 1.00 98.19 95 ASP A CA 1
ATOM 662 C C . ASP A 1 95 ? -5.357 -13.313 2.646 1.00 98.19 95 ASP A C 1
ATOM 664 O O . ASP A 1 95 ? -5.522 -14.023 1.655 1.00 98.19 95 ASP A O 1
ATOM 668 N N . ARG A 1 96 ? -5.355 -11.975 2.549 1.00 97.81 96 ARG A N 1
ATOM 669 C CA . ARG A 1 96 ? -5.519 -11.264 1.269 1.00 97.81 96 ARG A CA 1
ATOM 670 C C . ARG A 1 96 ? -4.268 -11.387 0.404 1.00 97.81 96 ARG A C 1
ATOM 672 O O . ARG A 1 96 ? -4.393 -11.611 -0.795 1.00 97.81 96 ARG A O 1
ATOM 679 N N . LEU A 1 97 ? -3.081 -11.277 0.996 1.00 98.56 97 LEU A N 1
ATOM 680 C CA . LEU A 1 97 ? -1.807 -11.486 0.301 1.00 98.56 97 LEU A CA 1
ATOM 681 C C . LEU A 1 97 ? -1.700 -12.918 -0.242 1.00 98.56 97 LEU A C 1
ATOM 683 O O . LEU A 1 97 ? -1.314 -13.106 -1.394 1.00 98.56 97 LEU A O 1
ATOM 687 N N . ASP A 1 98 ? -2.100 -13.917 0.542 1.00 98.50 98 ASP A N 1
ATOM 688 C CA . ASP A 1 98 ? -2.116 -15.319 0.120 1.00 98.50 98 ASP A CA 1
ATOM 689 C C . ASP A 1 98 ? -3.159 -15.564 -0.979 1.00 98.50 98 ASP A C 1
ATOM 691 O O . ASP A 1 98 ? -2.845 -16.175 -1.998 1.00 98.50 98 ASP A O 1
ATOM 695 N N . ALA A 1 99 ? -4.355 -14.978 -0.869 1.00 98.25 99 ALA A N 1
ATOM 696 C CA . ALA A 1 99 ? -5.355 -15.043 -1.935 1.00 98.25 99 ALA A CA 1
ATOM 697 C C . ALA A 1 99 ? -4.881 -14.388 -3.249 1.00 98.25 99 ALA A C 1
ATOM 699 O O . ALA A 1 99 ? -5.252 -14.839 -4.335 1.00 98.25 99 ALA A O 1
ATOM 700 N N . LEU A 1 100 ? -4.066 -13.329 -3.184 1.00 98.56 100 LEU A N 1
ATOM 701 C CA . LEU A 1 100 ? -3.443 -12.733 -4.370 1.00 98.56 100 LEU A CA 1
ATOM 702 C C . LEU A 1 100 ? -2.405 -13.681 -4.988 1.00 98.56 100 LEU A C 1
ATOM 704 O O . LEU A 1 100 ? -2.419 -13.872 -6.208 1.00 98.56 100 LEU A O 1
ATOM 708 N N . ARG A 1 101 ? -1.565 -14.327 -4.168 1.00 98.56 101 ARG A N 1
ATOM 709 C CA . ARG A 1 101 ? -0.607 -15.351 -4.631 1.00 98.56 101 ARG A CA 1
ATOM 710 C C . ARG A 1 101 ? -1.308 -16.503 -5.339 1.00 98.56 101 ARG A C 1
ATOM 712 O O . ARG A 1 101 ? -0.906 -16.875 -6.439 1.00 98.56 101 ARG A O 1
ATOM 719 N N . ASP A 1 102 ? -2.393 -17.013 -4.760 1.00 98.44 102 ASP A N 1
ATOM 720 C CA . ASP A 1 102 ? -3.194 -18.100 -5.339 1.00 98.44 102 ASP A CA 1
ATOM 721 C C . ASP A 1 102 ? -3.790 -17.731 -6.707 1.00 98.44 102 ASP A C 1
ATOM 723 O O . ASP A 1 102 ? -4.033 -18.596 -7.552 1.00 98.44 102 ASP A O 1
ATOM 727 N N . ARG A 1 103 ? -4.001 -16.433 -6.950 1.00 97.94 103 ARG A N 1
ATOM 728 C CA . ARG A 1 103 ? -4.477 -15.882 -8.227 1.00 97.94 103 ARG A CA 1
ATOM 729 C C . ARG A 1 103 ? -3.348 -15.511 -9.196 1.00 97.94 103 ARG A C 1
ATOM 731 O O . ARG A 1 103 ? -3.638 -14.995 -10.271 1.00 97.94 103 ARG A O 1
ATOM 738 N N . GLY A 1 104 ? -2.094 -15.801 -8.852 1.00 97.75 104 GLY A N 1
ATOM 739 C CA . GLY A 1 104 ? -0.927 -15.611 -9.715 1.00 97.75 104 GLY A CA 1
ATOM 740 C C . GLY A 1 104 ? -0.217 -14.263 -9.575 1.00 97.75 104 GLY A C 1
ATOM 741 O O . GLY A 1 104 ? 0.652 -13.964 -10.390 1.00 97.75 104 GLY A O 1
ATOM 742 N N . VAL A 1 105 ? -0.551 -13.453 -8.567 1.00 98.44 105 VAL A N 1
ATOM 743 C CA . VAL A 1 105 ? 0.186 -12.213 -8.268 1.00 98.44 105 VAL A CA 1
ATOM 744 C C . VAL A 1 105 ? 1.534 -12.560 -7.648 1.00 98.44 105 VAL A C 1
ATOM 746 O O . VAL A 1 105 ? 1.612 -13.379 -6.730 1.00 98.44 105 VAL A O 1
ATOM 749 N N . SER A 1 106 ? 2.595 -11.899 -8.112 1.00 98.38 106 SER A N 1
ATOM 750 C CA . SER A 1 106 ? 3.889 -11.950 -7.429 1.00 98.38 106 SER A CA 1
ATOM 751 C C . SER A 1 106 ? 3.803 -11.122 -6.147 1.00 98.38 106 SER A C 1
ATOM 753 O O . SER A 1 106 ? 3.600 -9.911 -6.216 1.00 98.38 106 SER A O 1
ATOM 755 N N . VAL A 1 107 ? 3.902 -11.772 -4.984 1.00 98.75 107 VAL A N 1
ATOM 756 C CA . VAL A 1 107 ? 3.811 -11.115 -3.672 1.00 98.75 107 VAL A CA 1
ATOM 757 C C . VAL A 1 107 ? 5.043 -11.446 -2.839 1.00 98.75 107 VAL A C 1
ATOM 759 O O . VAL A 1 107 ? 5.156 -12.552 -2.290 1.00 98.75 107 VAL A O 1
ATOM 762 N N . THR A 1 108 ? 5.914 -10.459 -2.673 1.00 98.69 108 THR A N 1
ATOM 763 C CA . THR A 1 108 ? 7.115 -10.530 -1.838 1.00 98.69 108 THR A CA 1
ATOM 764 C C . THR A 1 108 ? 6.848 -9.820 -0.517 1.00 98.69 108 THR A C 1
ATOM 766 O O . THR A 1 108 ? 6.449 -8.661 -0.510 1.00 98.69 108 THR A O 1
ATOM 769 N N . VAL A 1 109 ? 7.049 -10.520 0.603 1.00 98.62 109 VAL A N 1
ATOM 770 C CA . VAL A 1 109 ? 6.945 -9.940 1.951 1.00 98.62 109 VAL A CA 1
ATOM 771 C C . VAL A 1 109 ? 8.326 -9.972 2.588 1.00 98.62 109 VAL A C 1
ATOM 773 O O . VAL A 1 109 ? 8.963 -11.025 2.611 1.00 98.62 109 VAL A O 1
ATOM 776 N N . LEU A 1 110 ? 8.777 -8.821 3.066 1.00 98.50 110 LEU A N 1
ATOM 777 C CA . LEU A 1 110 ? 10.102 -8.577 3.613 1.00 98.50 110 LEU A CA 1
ATOM 778 C C . LEU A 1 110 ? 9.999 -8.212 5.095 1.00 98.50 110 LEU A C 1
ATOM 780 O O . LEU A 1 110 ? 9.082 -7.494 5.494 1.00 98.50 110 LEU A O 1
ATOM 784 N N . ASP A 1 111 ? 10.970 -8.667 5.883 1.00 97.19 111 ASP A N 1
ATOM 785 C CA . ASP A 1 111 ? 11.131 -8.218 7.267 1.00 97.19 111 ASP A CA 1
ATOM 786 C C . ASP A 1 111 ? 11.497 -6.721 7.304 1.00 97.19 111 ASP A C 1
ATOM 788 O O . ASP A 1 111 ? 12.086 -6.195 6.357 1.00 97.19 111 ASP A O 1
ATOM 792 N N . ALA A 1 112 ? 11.192 -6.032 8.406 1.00 92.25 112 ALA A N 1
ATOM 793 C CA . ALA A 1 112 ? 11.348 -4.576 8.529 1.00 92.25 112 ALA A CA 1
ATOM 794 C C . ALA A 1 112 ? 12.745 -4.032 8.169 1.00 92.25 112 ALA A C 1
ATOM 796 O O . ALA A 1 112 ? 12.844 -2.993 7.522 1.00 92.25 112 ALA A O 1
ATOM 797 N N . ASP A 1 113 ? 13.810 -4.749 8.539 1.00 93.75 113 ASP A N 1
ATOM 798 C CA . ASP A 1 113 ? 15.197 -4.327 8.294 1.00 93.75 113 ASP A CA 1
ATOM 799 C C . ASP A 1 113 ? 15.749 -4.794 6.933 1.00 93.75 113 ASP A C 1
ATOM 801 O O . ASP A 1 113 ? 16.912 -4.544 6.602 1.00 93.75 113 ASP A O 1
ATOM 805 N N . ALA A 1 114 ? 14.957 -5.523 6.142 1.00 97.38 114 ALA A N 1
ATOM 806 C CA . ALA A 1 114 ? 15.397 -6.019 4.848 1.00 97.38 114 ALA A CA 1
ATOM 807 C C . ALA A 1 114 ? 15.442 -4.891 3.802 1.00 97.38 114 ALA A C 1
ATOM 809 O O . ALA A 1 114 ? 14.592 -3.994 3.756 1.00 97.38 114 ALA A O 1
ATOM 810 N N . SER A 1 115 ? 16.445 -4.962 2.925 1.00 97.56 115 SER A N 1
ATOM 811 C CA . SER A 1 115 ? 16.563 -4.056 1.783 1.00 97.56 115 SER A CA 1
ATOM 812 C C . SER A 1 115 ? 15.453 -4.320 0.761 1.00 97.56 115 SER A C 1
ATOM 814 O O . SER A 1 115 ? 15.138 -5.472 0.463 1.00 97.56 115 SER A O 1
ATOM 816 N N . LEU A 1 116 ? 14.899 -3.243 0.196 1.00 98.50 116 LEU A N 1
ATOM 817 C CA . LEU A 1 116 ? 13.926 -3.300 -0.898 1.00 98.50 116 LEU A CA 1
ATOM 818 C C . LEU A 1 116 ? 14.576 -3.541 -2.267 1.00 98.50 116 LEU A C 1
ATOM 820 O O . LEU A 1 116 ? 13.877 -3.935 -3.193 1.00 98.50 116 LEU A O 1
ATOM 824 N N . THR A 1 117 ? 15.886 -3.318 -2.407 1.00 98.31 117 THR A N 1
ATOM 825 C CA . THR A 1 117 ? 16.565 -3.206 -3.708 1.00 98.31 117 THR A CA 1
ATOM 826 C C . THR A 1 117 ? 16.342 -4.417 -4.610 1.00 98.31 117 THR A C 1
ATOM 828 O O . THR A 1 117 ? 15.865 -4.246 -5.727 1.00 98.31 117 THR A O 1
ATOM 831 N N . ASP A 1 118 ? 16.628 -5.628 -4.127 1.00 98.50 118 ASP A N 1
ATOM 832 C CA . ASP A 1 118 ? 16.497 -6.837 -4.951 1.00 98.50 118 ASP A CA 1
ATOM 833 C C . ASP A 1 118 ? 15.024 -7.125 -5.286 1.00 98.50 118 ASP A C 1
ATOM 835 O O . ASP A 1 118 ? 14.683 -7.402 -6.431 1.00 98.50 118 ASP A O 1
ATOM 839 N N . ALA A 1 119 ? 14.123 -6.978 -4.309 1.00 98.56 119 ALA A N 1
ATOM 840 C CA . ALA A 1 119 ? 12.698 -7.233 -4.511 1.00 98.56 119 ALA A CA 1
ATOM 841 C C . ALA A 1 119 ? 12.045 -6.238 -5.486 1.00 98.56 119 ALA A C 1
ATOM 843 O O . ALA A 1 119 ? 11.162 -6.619 -6.254 1.00 98.56 119 ALA A O 1
ATOM 844 N N . VAL A 1 120 ? 12.462 -4.970 -5.453 1.00 98.75 120 VAL A N 1
ATOM 845 C CA . VAL A 1 120 ? 11.989 -3.934 -6.380 1.00 98.75 120 VAL A CA 1
ATOM 846 C C . VAL A 1 120 ? 12.582 -4.146 -7.769 1.00 98.75 120 VAL A C 1
ATOM 848 O O . VAL A 1 120 ? 11.841 -4.061 -8.744 1.00 98.75 120 VAL A O 1
ATOM 851 N N . ALA A 1 121 ? 13.867 -4.496 -7.877 1.00 98.50 121 ALA A N 1
ATOM 852 C CA . ALA A 1 121 ? 14.479 -4.846 -9.157 1.00 98.50 121 ALA A CA 1
ATOM 853 C C . ALA A 1 121 ? 13.753 -6.026 -9.827 1.00 98.50 121 ALA A C 1
ATOM 855 O O . ALA A 1 121 ? 13.381 -5.925 -10.995 1.00 98.50 121 ALA A O 1
ATOM 856 N N . ASP A 1 122 ? 13.453 -7.086 -9.070 1.00 98.31 122 ASP A N 1
ATOM 857 C CA . ASP A 1 122 ? 12.671 -8.232 -9.550 1.00 98.31 122 ASP A CA 1
ATOM 858 C C . ASP A 1 122 ? 11.251 -7.813 -9.981 1.00 98.31 122 ASP A C 1
ATOM 860 O O . ASP A 1 122 ? 10.726 -8.254 -11.008 1.00 98.31 122 ASP A O 1
ATOM 864 N N . ALA A 1 123 ? 10.602 -6.930 -9.215 1.00 98.19 123 ALA A N 1
ATOM 865 C CA . ALA A 1 123 ? 9.268 -6.428 -9.540 1.00 98.19 123 ALA A CA 1
ATOM 866 C C . ALA A 1 123 ? 9.246 -5.581 -10.828 1.00 98.19 123 ALA A C 1
ATOM 868 O O . ALA A 1 123 ? 8.237 -5.590 -11.547 1.00 98.19 123 ALA A O 1
ATOM 869 N N . LEU A 1 124 ? 10.352 -4.900 -11.134 1.00 97.88 124 LEU A N 1
ATOM 870 C CA . LEU A 1 124 ? 10.529 -4.009 -12.283 1.00 97.88 124 LEU A CA 1
ATOM 871 C C . LEU A 1 124 ? 11.256 -4.657 -13.473 1.00 97.88 124 LEU A C 1
ATOM 873 O O . LEU A 1 124 ? 11.492 -3.990 -14.475 1.00 97.88 124 LEU A O 1
ATOM 877 N N . GLU A 1 125 ? 11.520 -5.971 -13.456 1.00 96.12 125 GLU A N 1
ATOM 878 C CA . GLU A 1 125 ? 12.032 -6.701 -14.638 1.00 96.12 125 GLU A CA 1
ATOM 879 C C . GLU A 1 125 ? 11.126 -6.562 -15.876 1.00 96.12 125 GLU A C 1
ATOM 881 O O . GLU A 1 125 ? 11.544 -6.791 -17.016 1.00 96.12 125 GLU A O 1
ATOM 886 N N . ARG A 1 126 ? 9.853 -6.230 -15.646 1.00 95.81 126 ARG A N 1
ATOM 887 C CA . ARG A 1 126 ? 8.852 -5.913 -16.662 1.00 95.81 126 ARG A CA 1
ATOM 888 C C . ARG A 1 126 ? 8.260 -4.547 -16.351 1.00 95.81 126 ARG A C 1
ATOM 890 O O . ARG A 1 126 ? 8.001 -4.258 -15.184 1.00 95.81 126 ARG A O 1
ATOM 897 N N . ASP A 1 127 ? 7.934 -3.796 -17.401 1.00 94.69 127 ASP A N 1
ATOM 898 C CA . ASP A 1 127 ? 7.250 -2.507 -17.284 1.00 94.69 127 ASP A CA 1
ATOM 899 C C . ASP A 1 127 ? 5.971 -2.621 -16.430 1.00 94.69 127 ASP A C 1
ATOM 901 O O . ASP A 1 127 ? 5.228 -3.616 -16.483 1.00 94.69 127 ASP A O 1
ATOM 905 N N . GLY A 1 128 ? 5.708 -1.595 -15.629 1.00 96.94 128 GLY A N 1
ATOM 906 C CA . GLY A 1 128 ? 4.527 -1.484 -14.780 1.00 96.94 128 GLY A CA 1
ATOM 907 C C . GLY A 1 128 ? 4.450 -0.107 -14.130 1.00 96.94 128 GLY A C 1
ATOM 908 O O . GLY A 1 128 ? 5.463 0.568 -13.995 1.00 96.94 128 GLY A O 1
ATOM 909 N N . GLN A 1 129 ? 3.249 0.314 -13.736 1.00 98.12 129 GLN A N 1
ATOM 910 C CA . GLN A 1 129 ? 3.083 1.572 -13.008 1.00 98.12 129 GLN A CA 1
ATOM 911 C C . GLN A 1 129 ? 3.425 1.348 -11.537 1.00 98.12 129 GLN A C 1
ATOM 913 O O . GLN A 1 129 ? 2.801 0.509 -10.884 1.00 98.12 129 GLN A O 1
ATOM 918 N N . VAL A 1 130 ? 4.394 2.096 -11.016 1.00 98.62 130 VAL A N 1
ATOM 919 C CA . VAL A 1 130 ? 4.794 2.027 -9.607 1.00 98.62 130 VAL A CA 1
ATOM 920 C C . VAL A 1 130 ? 3.822 2.831 -8.751 1.00 98.62 130 VAL A C 1
ATOM 922 O O . VAL A 1 130 ? 3.538 3.996 -9.042 1.00 98.62 130 VAL A O 1
ATOM 925 N N . PHE A 1 131 ? 3.356 2.214 -7.668 1.00 98.62 131 PHE A N 1
ATOM 926 C CA . PHE A 1 131 ? 2.641 2.878 -6.586 1.00 98.62 131 PHE A CA 1
ATOM 927 C C . PHE A 1 131 ? 3.366 2.622 -5.267 1.00 98.62 131 PHE A C 1
ATOM 929 O O . PHE A 1 131 ? 3.707 1.478 -4.963 1.00 98.62 131 PHE A O 1
ATOM 936 N N . VAL A 1 132 ? 3.566 3.667 -4.470 1.00 98.56 132 VAL A N 1
ATOM 937 C CA . VAL A 1 132 ? 4.266 3.613 -3.184 1.00 98.56 132 VAL A CA 1
ATOM 938 C C . VAL A 1 132 ? 3.334 4.087 -2.074 1.00 98.56 132 VAL A C 1
ATOM 940 O O . VAL A 1 132 ? 2.846 5.215 -2.110 1.00 98.56 132 VAL A O 1
ATOM 943 N N . TYR A 1 133 ? 3.117 3.230 -1.076 1.00 98.12 133 TYR A N 1
ATOM 944 C CA . TYR A 1 133 ? 2.245 3.491 0.070 1.00 98.12 133 TYR A CA 1
ATOM 945 C C . TYR A 1 133 ? 2.979 3.226 1.385 1.00 98.12 133 TYR A C 1
ATOM 947 O O . TYR A 1 133 ? 3.337 2.083 1.683 1.00 98.12 133 TYR A O 1
ATOM 955 N N . GLY A 1 134 ? 3.166 4.256 2.206 1.00 96.81 134 GLY A N 1
ATOM 956 C CA . GLY A 1 134 ? 3.811 4.106 3.510 1.00 96.81 134 GLY A CA 1
ATOM 957 C C . GLY A 1 134 ? 4.155 5.429 4.190 1.00 96.81 134 GLY A C 1
ATOM 958 O O . GLY A 1 134 ? 3.732 6.500 3.763 1.00 96.81 134 GLY A O 1
ATOM 959 N N . PHE A 1 135 ? 4.929 5.339 5.271 1.00 94.81 135 PHE A N 1
ATOM 960 C CA . PHE A 1 135 ? 5.501 6.496 5.972 1.00 94.81 135 PHE A CA 1
ATOM 961 C C . PHE A 1 135 ? 6.810 6.961 5.322 1.00 94.81 135 PHE A C 1
ATOM 963 O O . PHE A 1 135 ? 7.430 6.191 4.588 1.00 94.81 135 PHE A O 1
ATOM 970 N N . GLU A 1 136 ? 7.248 8.185 5.640 1.00 95.06 136 GLU A N 1
ATOM 971 C CA . GLU A 1 136 ? 8.406 8.869 5.028 1.00 95.06 136 GLU A CA 1
ATOM 972 C C . GLU A 1 136 ? 9.629 7.957 4.839 1.00 95.06 136 GLU A C 1
ATOM 974 O O . GLU A 1 136 ? 10.067 7.756 3.712 1.00 95.06 136 GLU A O 1
ATOM 979 N N . GLY A 1 137 ? 10.101 7.288 5.898 1.00 95.44 137 GLY A N 1
ATOM 980 C CA . GLY A 1 137 ? 11.278 6.415 5.793 1.00 95.44 137 GLY A CA 1
ATOM 981 C C . GLY A 1 137 ? 11.101 5.207 4.861 1.00 95.44 137 GLY A C 1
ATOM 982 O O . GLY A 1 137 ? 12.055 4.775 4.224 1.00 95.44 137 GLY A O 1
ATOM 983 N N . PHE A 1 138 ? 9.887 4.656 4.743 1.00 97.69 138 PHE A N 1
ATOM 984 C CA . PHE A 1 138 ? 9.622 3.605 3.755 1.00 97.69 138 PHE A CA 1
ATOM 985 C C . PHE A 1 138 ? 9.550 4.173 2.337 1.00 97.69 138 PHE A C 1
ATOM 987 O O . PHE A 1 138 ? 10.047 3.537 1.412 1.00 97.69 138 PHE A O 1
ATOM 994 N N . VAL A 1 139 ? 8.918 5.338 2.166 1.00 98.31 139 VAL A N 1
ATOM 995 C CA . VAL A 1 139 ? 8.799 6.002 0.862 1.00 98.31 139 VAL A CA 1
ATOM 996 C C . VAL A 1 139 ? 10.184 6.316 0.304 1.00 98.31 139 VAL A C 1
ATOM 998 O O . VAL A 1 139 ? 10.447 5.972 -0.846 1.00 98.31 139 VAL A O 1
ATOM 1001 N N . ASP A 1 140 ? 11.076 6.876 1.121 1.00 98.12 140 ASP A N 1
ATOM 1002 C CA . ASP A 1 140 ? 12.457 7.168 0.729 1.00 98.12 140 ASP A CA 1
ATOM 1003 C C . ASP A 1 140 ? 13.187 5.895 0.274 1.00 98.12 140 ASP A C 1
ATOM 1005 O O . ASP A 1 140 ? 13.687 5.836 -0.849 1.00 98.12 140 ASP A O 1
ATOM 1009 N N . ASP A 1 141 ? 13.157 4.831 1.086 1.00 98.56 141 ASP A N 1
ATOM 1010 C CA . ASP A 1 141 ? 13.785 3.550 0.739 1.00 98.56 141 ASP A CA 1
ATOM 1011 C C . ASP A 1 141 ? 13.205 2.931 -0.548 1.00 98.56 141 ASP A C 1
ATOM 1013 O O . ASP A 1 141 ? 13.925 2.296 -1.325 1.00 98.56 141 ASP A O 1
ATOM 1017 N N . ALA A 1 142 ? 11.894 3.066 -0.767 1.00 98.62 142 ALA A N 1
ATOM 1018 C CA . ALA A 1 142 ? 11.223 2.534 -1.945 1.00 98.62 142 ALA A CA 1
ATOM 1019 C C . ALA A 1 142 ? 11.627 3.298 -3.211 1.00 98.62 142 ALA A C 1
ATOM 1021 O O . ALA A 1 142 ? 11.933 2.669 -4.222 1.00 98.62 142 ALA A O 1
ATOM 1022 N N . LEU A 1 143 ? 11.677 4.631 -3.157 1.00 98.69 143 LEU A N 1
ATOM 1023 C CA . LEU A 1 143 ? 12.107 5.460 -4.285 1.00 98.69 143 LEU A CA 1
ATOM 1024 C C . LEU A 1 143 ? 13.599 5.270 -4.589 1.00 98.69 143 LEU A C 1
ATOM 1026 O O . LEU A 1 143 ? 13.968 5.151 -5.758 1.00 98.69 143 LEU A O 1
ATOM 1030 N N . ASP A 1 144 ? 14.445 5.131 -3.568 1.00 98.69 144 ASP A N 1
ATOM 1031 C CA . ASP A 1 144 ? 15.856 4.768 -3.745 1.00 98.69 144 ASP A CA 1
ATOM 1032 C C . ASP A 1 144 ? 16.004 3.398 -4.429 1.00 98.69 144 ASP A C 1
ATOM 1034 O O . ASP A 1 144 ? 16.856 3.218 -5.306 1.00 98.69 144 ASP A O 1
ATOM 1038 N N . ALA A 1 145 ? 15.154 2.426 -4.083 1.00 98.69 145 ALA A N 1
ATOM 1039 C CA . ALA A 1 145 ? 15.136 1.117 -4.731 1.00 98.69 145 ALA A CA 1
ATOM 1040 C C . ALA A 1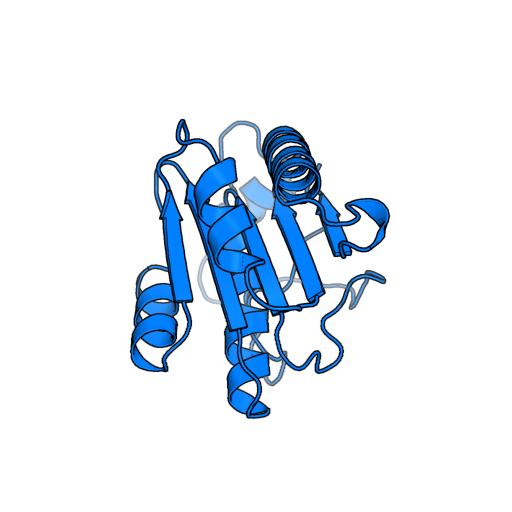 145 ? 14.644 1.178 -6.192 1.00 98.69 145 ALA A C 1
ATOM 1042 O O . ALA A 1 145 ? 15.192 0.472 -7.039 1.00 98.69 145 ALA A O 1
ATOM 1043 N N . VAL A 1 146 ? 13.674 2.044 -6.508 1.00 98.69 146 VAL A N 1
ATOM 1044 C CA . VAL A 1 146 ? 13.211 2.315 -7.885 1.00 98.69 146 VAL A CA 1
ATOM 1045 C C . VAL A 1 146 ? 14.346 2.909 -8.727 1.00 98.69 146 VAL A C 1
ATOM 1047 O O . VAL A 1 146 ? 14.640 2.407 -9.814 1.00 98.69 146 VAL A O 1
ATOM 1050 N N . VAL A 1 147 ? 15.073 3.895 -8.190 1.00 98.50 147 VAL A N 1
ATOM 1051 C CA . VAL A 1 147 ? 16.269 4.467 -8.839 1.00 98.50 147 VAL A CA 1
ATOM 1052 C C . VAL A 1 147 ? 17.348 3.403 -9.047 1.00 98.50 147 VAL A C 1
ATOM 1054 O O . VAL A 1 147 ? 17.961 3.337 -10.114 1.00 98.50 147 VAL A O 1
ATOM 1057 N N . ALA A 1 148 ? 17.593 2.551 -8.048 1.00 98.25 148 ALA A N 1
ATOM 1058 C CA . ALA A 1 148 ? 18.582 1.477 -8.139 1.00 98.25 148 ALA A CA 1
ATOM 1059 C C . ALA A 1 148 ? 18.218 0.417 -9.195 1.00 98.25 148 ALA A C 1
ATOM 1061 O O . ALA A 1 148 ? 19.118 -0.149 -9.818 1.00 98.25 148 ALA A O 1
ATOM 1062 N N . ALA A 1 149 ? 16.922 0.186 -9.429 1.00 97.94 149 ALA A N 1
ATOM 1063 C CA . ALA A 1 149 ? 16.415 -0.652 -10.515 1.00 97.94 149 ALA A CA 1
ATOM 1064 C C . ALA A 1 149 ? 16.529 0.016 -11.903 1.00 97.94 149 ALA A C 1
ATOM 1066 O O . ALA A 1 149 ? 16.373 -0.655 -12.923 1.00 97.94 149 ALA A O 1
ATOM 1067 N N . GLY A 1 150 ? 16.870 1.308 -11.955 1.00 97.12 150 GLY A N 1
ATOM 1068 C CA . GLY A 1 150 ? 17.056 2.073 -13.188 1.00 97.12 150 GLY A CA 1
ATOM 1069 C C . GLY A 1 150 ? 15.780 2.711 -13.737 1.00 97.12 150 GLY A C 1
ATOM 1070 O O . GLY A 1 150 ? 15.779 3.104 -14.905 1.00 97.12 150 GLY A O 1
ATOM 1071 N N . ASP A 1 151 ? 14.728 2.808 -12.924 1.00 97.25 151 ASP A N 1
ATOM 1072 C CA . ASP A 1 151 ? 13.451 3.430 -13.283 1.00 97.25 151 ASP A CA 1
ATOM 1073 C C . ASP A 1 151 ? 13.355 4.876 -12.747 1.00 97.25 151 ASP A C 1
ATOM 1075 O O . ASP A 1 151 ? 14.202 5.324 -11.964 1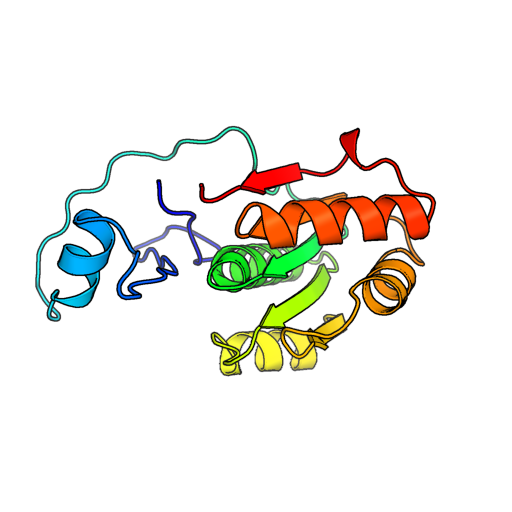.00 97.25 151 ASP A O 1
ATOM 1079 N N . ASP A 1 152 ? 12.357 5.631 -13.205 1.00 96.94 152 ASP A N 1
ATOM 1080 C CA . ASP A 1 152 ? 12.148 7.037 -12.842 1.00 96.94 152 ASP A CA 1
ATOM 1081 C C . ASP A 1 152 ? 11.274 7.167 -11.576 1.00 96.94 152 ASP A C 1
ATOM 1083 O O . ASP A 1 152 ? 10.068 6.909 -11.637 1.00 96.94 152 ASP A O 1
ATOM 1087 N N . PRO A 1 153 ? 11.825 7.596 -10.423 1.00 96.31 153 PRO A N 1
ATOM 1088 C CA . PRO A 1 153 ? 11.040 7.764 -9.201 1.00 96.31 153 PRO A CA 1
ATOM 1089 C C . PRO A 1 1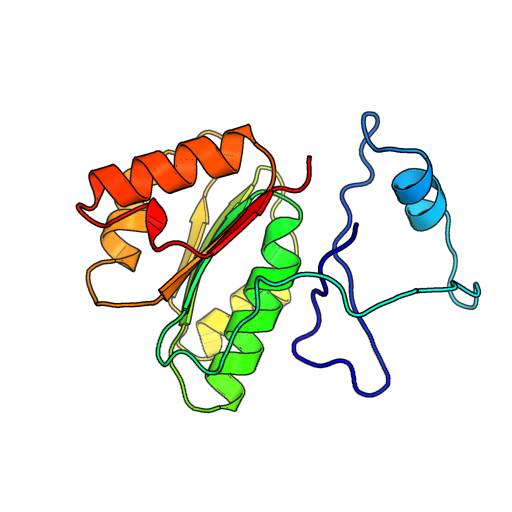53 ? 9.981 8.870 -9.325 1.00 96.31 153 PRO A C 1
ATOM 1091 O O . PRO A 1 153 ? 8.969 8.800 -8.629 1.00 96.31 153 PRO A O 1
ATOM 1094 N N . ASP A 1 154 ? 10.161 9.853 -10.217 1.00 96.38 154 ASP A N 1
ATOM 1095 C CA . ASP A 1 154 ? 9.190 10.938 -10.423 1.00 96.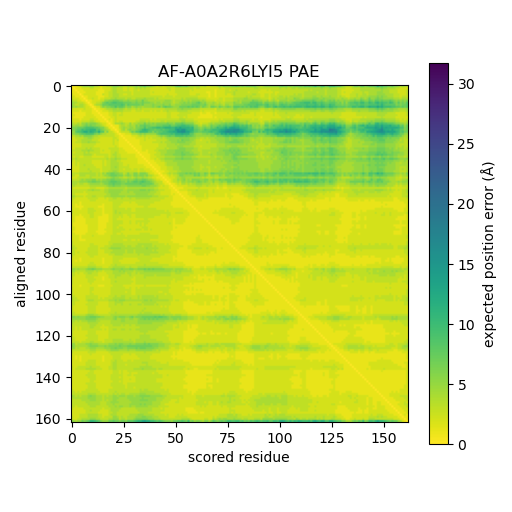38 154 ASP A CA 1
ATOM 1096 C C . ASP A 1 154 ? 7.936 10.455 -11.179 1.00 96.38 154 ASP A C 1
ATOM 1098 O O . ASP A 1 154 ? 6.901 11.127 -11.169 1.00 96.38 154 ASP A O 1
ATOM 1102 N N . ALA A 1 155 ? 8.009 9.286 -11.827 1.00 95.75 155 ALA A N 1
ATOM 1103 C CA . ALA A 1 155 ? 6.875 8.636 -12.480 1.00 95.75 155 ALA A CA 1
ATOM 1104 C C . ALA A 1 155 ? 6.043 7.768 -11.518 1.00 95.75 155 ALA A C 1
ATOM 1106 O O . ALA A 1 155 ? 4.951 7.319 -11.883 1.00 95.75 155 ALA A O 1
ATOM 1107 N N . ALA A 1 156 ? 6.535 7.517 -10.300 1.00 96.88 156 ALA A N 1
ATOM 1108 C CA . ALA A 1 156 ? 5.811 6.746 -9.302 1.00 96.88 156 ALA A CA 1
ATOM 1109 C C . ALA A 1 156 ? 4.640 7.548 -8.717 1.00 96.88 156 ALA A C 1
ATOM 1111 O O . ALA A 1 156 ? 4.753 8.730 -8.390 1.00 96.88 156 ALA A O 1
ATOM 1112 N N . THR A 1 157 ? 3.516 6.871 -8.502 1.00 97.31 157 THR A N 1
ATOM 1113 C CA . THR A 1 157 ? 2.423 7.403 -7.690 1.00 97.31 157 THR A CA 1
ATOM 1114 C C . THR A 1 157 ? 2.755 7.177 -6.221 1.00 97.31 157 THR A C 1
ATOM 1116 O O . THR A 1 157 ? 2.897 6.037 -5.788 1.00 97.31 157 THR A O 1
ATOM 1119 N N . VAL A 1 158 ? 2.871 8.249 -5.440 1.00 97.00 158 VAL A N 1
ATOM 1120 C CA . VAL A 1 158 ? 3.295 8.172 -4.035 1.00 97.00 158 VAL A CA 1
ATOM 1121 C C . VAL A 1 158 ? 2.210 8.719 -3.119 1.00 97.00 158 VAL A C 1
ATOM 1123 O O . VAL A 1 158 ? 1.776 9.861 -3.267 1.00 97.00 158 VAL A O 1
ATOM 1126 N N . GLU A 1 159 ? 1.822 7.931 -2.119 1.00 95.25 159 GLU A N 1
ATOM 1127 C CA . GLU A 1 159 ? 1.000 8.389 -1.002 1.00 95.25 159 GLU A CA 1
ATOM 1128 C C . GLU A 1 159 ? 1.767 8.198 0.313 1.00 95.25 159 GLU A C 1
ATOM 1130 O O . GLU A 1 159 ? 1.923 7.086 0.823 1.00 95.25 159 GLU A O 1
ATOM 1135 N N . ASN A 1 160 ? 2.264 9.318 0.847 1.00 92.75 160 ASN A N 1
ATOM 1136 C CA . ASN A 1 160 ? 2.944 9.383 2.137 1.00 92.75 160 ASN A CA 1
ATOM 1137 C C . ASN A 1 160 ? 1.922 9.661 3.255 1.00 92.75 160 ASN A C 1
ATOM 1139 O O . ASN A 1 160 ? 1.130 10.605 3.166 1.00 92.75 160 ASN A O 1
ATOM 1143 N N . PHE A 1 161 ? 1.935 8.846 4.309 1.00 90.31 161 PHE A N 1
ATOM 1144 C CA . PHE A 1 161 ? 0.972 8.923 5.413 1.00 90.31 161 PHE A CA 1
ATOM 1145 C C . PHE A 1 161 ? 1.312 9.924 6.522 1.00 90.31 161 PHE A C 1
ATOM 1147 O O . PHE A 1 161 ? 0.489 10.110 7.428 1.00 90.31 161 PHE A O 1
ATOM 1154 N N . GLY A 1 162 ? 2.442 10.621 6.416 1.00 75.62 162 GLY A N 1
ATOM 1155 C CA . GLY A 1 162 ? 2.828 11.705 7.319 1.00 75.62 162 GLY A CA 1
ATOM 1156 C C . GLY A 1 162 ? 4.226 11.563 7.879 1.00 75.62 162 GLY A C 1
ATOM 1157 O O . GLY A 1 162 ? 4.665 10.415 8.105 1.00 75.62 162 GLY A O 1
#

Secondary structure (DSSP, 8-state):
---B-SS--SS---B----STTS-HHHHHHHT--TT----------S------SSEEEEEEGGGHHHHHHHHHHHHHTT---EEEEE-SS---HHHHHHHHHTT-EEEEE-TTS-SHHHHHHHTSS--EEEEEE-HHHHHHHHHHHHHTT--GGGSEEEE--

Foldseek 3Di:
DWDWLALDPPPDTDTQADLDPPDDPVSVVVVPDDPPDDDDDDDDDDPQDDDLWQEEEEEEEDSSVSVVLSNQVNNVVVVGAYEEEYEYQDDDPVVSLVVSVVSPYHYHYHYNPDQCQVVLLVSVPDDTAYEYGEAPVSLVSNLVSCVSSVHDSVRHHYDHPD

Radius of gyration: 15.45 Å; Cα contacts (8 Å, |Δi|>4): 272; chains: 1; bounding box: 41×31×38 Å

Sequence (162 aa):
FYTISSPDADGEVEITVDAGPESGAVAGALAGLEPGATVTIAGPFGDQYYDDEPRPVLLAGGPGVGPAVAIAGRALAAGNEAVVVYRDDAPIHRDRLDALRDRGVSVTVLDADASLTDAVADALERDGQVFVYGFEGFVDDALDAVVAAGDDPDAATVENFG

Solvent-accessible surface area (backbone atoms only — not comparable to full-atom values): 9392 Å² total; per-residue (Å²): 139,81,60,59,24,39,62,58,70,82,93,52,77,40,69,46,77,67,58,57,94,88,38,54,74,65,37,51,54,58,72,68,60,57,97,87,66,87,81,90,85,87,72,92,78,82,92,79,75,90,79,80,54,63,27,40,32,28,40,19,24,66,48,22,44,28,40,39,59,7,51,43,51,39,25,48,73,72,73,32,45,38,35,37,42,36,38,31,83,75,75,72,65,55,72,58,54,50,54,39,41,79,71,68,31,52,68,48,79,38,53,62,89,55,79,50,43,66,63,43,31,65,63,55,76,49,91,56,53,43,36,39,25,17,39,56,74,50,46,53,50,49,39,53,14,35,44,73,56,72,50,66,53,88,74,41,44,72,51,70,77,103